Protein AF-A0A4Y1ZQL6-F1 (afdb_monomer)

Organism: Araneus ventricosus (NCBI:txid182803)

Secondary structure (DSSP, 8-state):
--------------------B-TTT-SBP-EE-TTT--EESSHHHHHHHHHHTT------SS----TTT--HHHHHHHHHHHHHHHHHHHHHHHHTTT--S-----TTGGG-SS-------

Solvent-accessible surface area (backbone atoms only — not comparable to full-atom values): 8046 Å² total; per-residue (Å²): 139,82,83,87,83,83,86,74,82,79,83,74,79,79,74,81,77,78,73,60,45,10,78,79,78,64,44,71,38,76,46,64,38,68,50,81,61,51,35,16,54,46,72,65,44,49,49,52,51,24,66,77,66,71,45,89,58,64,56,74,86,80,63,87,68,58,76,90,76,57,46,69,74,53,56,53,49,51,51,52,48,53,51,49,51,52,52,50,52,53,51,44,62,61,45,59,78,76,55,94,70,90,72,84,74,69,76,75,69,77,71,74,79,80,88,87,81,89,89,86,130

Mean predicted aligned error: 14.21 Å

Sequence (121 aa):
MESLDESSGSPSSTGIVYENLCSVCNEPSKYRCPKCSTFSCSLECVKVHKEETACDGVRDKTAFIPLDEFQERHLLSDYHFLENIGRTIDNAQRSKKKFGLMHYLPHEIFKMDGENKKQHD

Structure (mmCIF, N/CA/C/O backbone):
data_AF-A0A4Y1ZQL6-F1
#
_entry.id   AF-A0A4Y1ZQL6-F1
#
loop_
_atom_site.group_PDB
_atom_site.id
_atom_site.type_symbol
_atom_site.label_atom_id
_atom_site.label_alt_id
_atom_site.label_comp_id
_atom_site.label_asym_id
_atom_site.label_entity_id
_atom_site.label_seq_id
_atom_site.pdbx_PDB_ins_code
_atom_site.Cartn_x
_atom_site.Cartn_y
_atom_site.Cartn_z
_atom_site.occupancy
_atom_site.B_iso_or_equiv
_atom_site.auth_seq_id
_atom_site.auth_comp_id
_atom_site.auth_asym_id
_atom_site.auth_atom_id
_atom_site.pdbx_PDB_model_num
ATOM 1 N N . MET A 1 1 ? 38.239 -57.404 -1.942 1.00 51.84 1 MET A N 1
ATOM 2 C CA . MET A 1 1 ? 38.048 -57.475 -3.402 1.00 51.84 1 MET A CA 1
ATOM 3 C C . MET A 1 1 ? 36.863 -58.405 -3.568 1.00 51.84 1 MET A C 1
ATOM 5 O O . MET A 1 1 ? 37.013 -59.556 -3.201 1.00 51.84 1 MET A O 1
ATOM 9 N N . GLU A 1 2 ? 35.632 -57.970 -3.807 1.00 43.75 2 GLU A N 1
ATOM 10 C CA . GLU A 1 2 ? 35.066 -56.800 -4.502 1.00 43.75 2 GLU A CA 1
ATOM 11 C C . GLU A 1 2 ? 33.894 -56.242 -3.654 1.00 43.75 2 GLU A C 1
ATOM 13 O O . GLU A 1 2 ? 33.147 -57.013 -3.063 1.00 43.75 2 GLU A O 1
ATOM 18 N N . SER A 1 3 ? 33.945 -54.977 -3.224 1.00 49.38 3 SER A N 1
ATOM 19 C CA . SER A 1 3 ? 33.188 -53.816 -3.752 1.00 49.38 3 SER A CA 1
ATOM 20 C C . SER A 1 3 ? 31.658 -53.952 -3.705 1.00 49.38 3 SER A C 1
ATOM 22 O O . SER A 1 3 ? 31.056 -54.626 -4.529 1.00 49.38 3 SER A O 1
ATOM 24 N N . LEU A 1 4 ? 31.071 -53.244 -2.731 1.00 53.31 4 LEU A N 1
ATOM 25 C CA . LEU A 1 4 ? 29.659 -52.880 -2.613 1.00 53.31 4 LEU A CA 1
ATOM 26 C C . LEU A 1 4 ? 29.288 -51.929 -3.763 1.00 53.31 4 LEU A C 1
ATOM 28 O O . LEU A 1 4 ? 29.961 -50.909 -3.921 1.00 53.31 4 LEU A O 1
ATOM 32 N N . ASP A 1 5 ? 28.233 -52.223 -4.523 1.00 50.25 5 ASP A N 1
ATOM 33 C CA . ASP A 1 5 ? 27.560 -51.214 -5.342 1.00 50.25 5 ASP A CA 1
ATOM 34 C C . ASP A 1 5 ? 26.353 -50.641 -4.584 1.00 50.25 5 ASP A C 1
ATOM 36 O O . ASP A 1 5 ? 25.401 -51.329 -4.220 1.00 50.25 5 ASP A O 1
ATOM 40 N N . GLU A 1 6 ? 26.449 -49.349 -4.275 1.00 48.69 6 GLU A N 1
ATOM 41 C CA . GLU A 1 6 ? 25.331 -48.508 -3.871 1.00 48.69 6 GLU A CA 1
ATOM 42 C C . GLU A 1 6 ? 24.586 -48.066 -5.135 1.00 48.69 6 GLU A C 1
ATOM 44 O O . GLU A 1 6 ? 25.078 -47.250 -5.919 1.00 48.69 6 GLU A O 1
ATOM 49 N N . SER A 1 7 ? 23.373 -48.578 -5.329 1.00 49.66 7 SER A N 1
ATOM 50 C CA . SER A 1 7 ? 22.466 -48.068 -6.356 1.00 49.66 7 SER A CA 1
ATOM 51 C C . SER A 1 7 ? 21.755 -46.793 -5.879 1.00 49.66 7 SER A C 1
ATOM 53 O O . SER A 1 7 ? 20.767 -46.825 -5.151 1.00 49.66 7 SER A O 1
ATOM 55 N N . SER A 1 8 ? 22.337 -45.669 -6.303 1.00 44.88 8 SER A N 1
ATOM 56 C CA . SER A 1 8 ? 21.679 -44.565 -7.020 1.00 44.88 8 SER A CA 1
ATOM 57 C C . SER A 1 8 ? 20.377 -43.958 -6.458 1.00 44.88 8 SER A C 1
ATOM 59 O O . SER A 1 8 ? 19.262 -44.336 -6.801 1.00 44.88 8 SER A O 1
ATOM 61 N N . GLY A 1 9 ? 20.557 -42.840 -5.747 1.00 42.69 9 GLY A N 1
ATOM 62 C CA . GLY A 1 9 ? 20.114 -41.524 -6.231 1.00 42.69 9 GLY A CA 1
ATOM 63 C C . GLY A 1 9 ? 18.620 -41.338 -6.498 1.00 42.69 9 GLY A C 1
ATOM 64 O O . GLY A 1 9 ? 18.163 -41.390 -7.637 1.00 42.69 9 GLY A O 1
ATOM 65 N N . SER A 1 10 ? 17.881 -40.978 -5.454 1.00 48.84 10 SER A N 1
ATOM 66 C CA . SER A 1 10 ? 16.574 -40.335 -5.570 1.00 48.84 10 SER A CA 1
ATOM 67 C C . SER A 1 10 ? 16.708 -38.955 -6.247 1.00 48.84 10 SER A C 1
ATOM 69 O O . SER A 1 10 ? 17.585 -38.172 -5.869 1.00 48.84 10 SER A O 1
ATOM 71 N N . PRO A 1 11 ? 15.854 -38.604 -7.231 1.00 55.09 11 PRO A N 1
ATOM 72 C CA . PRO A 1 11 ? 15.862 -37.276 -7.827 1.00 55.09 11 PRO A CA 1
ATOM 73 C C . PRO A 1 11 ? 15.311 -36.273 -6.809 1.00 55.09 11 PRO A C 1
ATOM 75 O O . PRO A 1 11 ? 14.106 -36.206 -6.564 1.00 55.09 11 PRO A O 1
ATOM 78 N N . SER A 1 12 ? 16.213 -35.490 -6.210 1.00 50.88 12 SER A N 1
ATOM 79 C CA . SER A 1 12 ? 15.870 -34.235 -5.543 1.00 50.88 12 SER A CA 1
ATOM 80 C C . SER A 1 12 ? 15.033 -33.400 -6.499 1.00 50.88 12 SER A C 1
ATOM 82 O O . SER A 1 12 ? 15.507 -32.995 -7.560 1.00 50.88 12 SER A O 1
ATOM 84 N N . SER A 1 13 ? 13.783 -33.163 -6.108 1.00 63.16 13 SER A N 1
ATOM 85 C CA . SER A 1 13 ? 12.863 -32.227 -6.735 1.00 63.16 13 SER A CA 1
ATOM 86 C C . SER A 1 13 ? 13.595 -30.921 -7.024 1.00 63.16 13 SER A C 1
ATOM 88 O O . SER A 1 13 ? 13.912 -30.159 -6.107 1.00 63.16 13 SER A O 1
ATOM 90 N N . THR A 1 14 ? 13.891 -30.677 -8.295 1.00 52.16 14 THR A N 1
ATOM 91 C CA . THR A 1 14 ? 14.400 -29.401 -8.781 1.00 52.16 14 THR A CA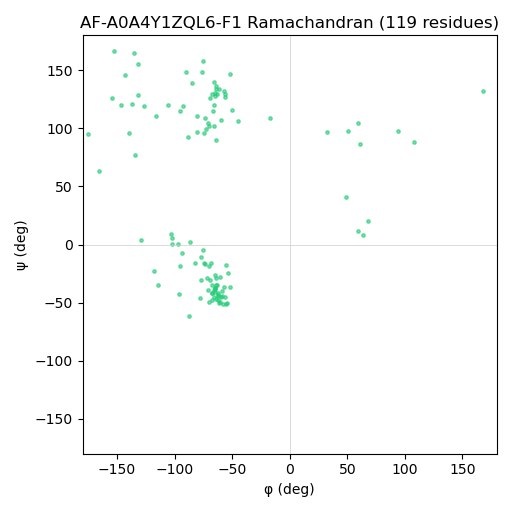 1
ATOM 92 C C . THR A 1 14 ? 13.309 -28.366 -8.548 1.00 52.16 14 THR A C 1
ATOM 94 O O . THR A 1 14 ? 12.416 -28.186 -9.376 1.00 52.16 14 THR A O 1
ATOM 97 N N . GLY A 1 15 ? 13.336 -27.736 -7.374 1.00 58.56 15 GLY A N 1
ATOM 98 C CA . GLY A 1 15 ? 12.554 -26.546 -7.100 1.00 58.56 15 GLY A CA 1
ATOM 99 C C . GLY A 1 15 ? 12.990 -25.488 -8.098 1.00 58.56 15 GLY A C 1
ATOM 100 O O . GLY A 1 15 ? 14.105 -24.979 -8.015 1.00 58.56 15 GLY A O 1
ATOM 101 N N . ILE A 1 16 ? 12.138 -25.199 -9.077 1.00 57.69 16 ILE A N 1
ATOM 102 C CA . ILE A 1 16 ? 12.331 -24.044 -9.941 1.00 57.69 16 ILE A CA 1
ATOM 103 C C . ILE A 1 16 ? 12.172 -22.819 -9.040 1.00 57.69 16 ILE A C 1
ATOM 105 O O . ILE A 1 16 ? 11.062 -22.457 -8.649 1.00 57.69 16 ILE A O 1
ATOM 109 N N . VAL A 1 17 ? 13.294 -22.213 -8.657 1.00 66.69 17 VAL A N 1
ATOM 110 C CA . VAL A 1 17 ? 13.305 -20.904 -8.011 1.00 66.69 17 VAL A CA 1
ATOM 111 C C . VAL A 1 17 ? 13.017 -19.893 -9.112 1.00 66.69 17 VAL A C 1
ATOM 113 O O . VAL A 1 17 ? 13.907 -19.509 -9.864 1.00 66.69 17 VAL A O 1
ATOM 116 N N . TYR A 1 18 ? 11.755 -19.497 -9.257 1.00 69.25 18 TYR A N 1
ATOM 117 C CA . TYR A 1 18 ? 11.434 -18.307 -10.034 1.00 69.25 18 TYR A CA 1
ATOM 118 C C . TYR A 1 18 ? 11.928 -17.097 -9.238 1.00 69.25 18 TYR A C 1
ATOM 120 O O . TYR A 1 18 ? 11.311 -16.696 -8.250 1.00 69.25 18 TYR A O 1
ATOM 128 N N . GLU A 1 19 ? 13.075 -16.543 -9.630 1.00 79.88 19 GLU A N 1
ATOM 129 C CA . GLU A 1 19 ? 13.527 -15.265 -9.092 1.00 79.88 19 GLU A CA 1
ATOM 130 C C . GLU A 1 19 ? 12.554 -14.170 -9.540 1.00 79.88 19 GLU A C 1
ATOM 132 O O . GLU A 1 19 ? 12.347 -13.941 -10.731 1.00 79.88 19 GLU A O 1
ATOM 137 N N . ASN A 1 20 ? 11.921 -13.492 -8.579 1.00 91.62 20 ASN A N 1
ATOM 138 C CA . ASN A 1 20 ? 11.099 -12.324 -8.880 1.00 91.62 20 ASN A CA 1
ATOM 139 C C . ASN A 1 20 ? 12.021 -11.214 -9.399 1.00 91.62 20 ASN A C 1
ATOM 141 O O . ASN A 1 20 ? 12.862 -10.721 -8.643 1.00 91.62 20 ASN A O 1
ATOM 145 N N . LEU A 1 21 ? 11.868 -10.815 -10.661 1.00 95.81 21 LEU A N 1
ATOM 146 C CA . LEU A 1 21 ? 12.722 -9.814 -11.303 1.00 95.81 21 LEU A CA 1
ATOM 147 C C . LEU A 1 21 ? 12.169 -8.396 -11.133 1.00 95.81 21 LEU A C 1
ATOM 149 O O . LEU A 1 21 ? 10.961 -8.173 -11.052 1.00 95.81 21 LEU A O 1
ATOM 153 N N . CYS A 1 22 ? 13.072 -7.423 -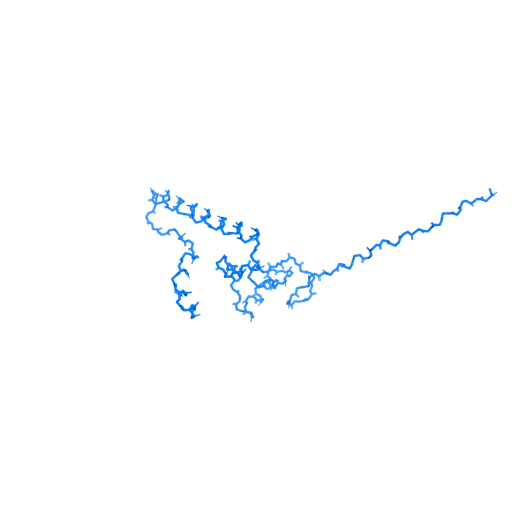11.072 1.00 96.44 22 CYS A N 1
ATOM 154 C CA . CYS A 1 22 ? 12.755 -6.003 -11.036 1.00 96.44 22 CYS A CA 1
ATOM 155 C C . CYS A 1 22 ? 12.040 -5.575 -12.322 1.00 96.44 22 CYS A C 1
ATOM 157 O O . CYS A 1 22 ? 12.572 -5.780 -13.408 1.00 96.44 22 CYS A O 1
ATOM 159 N N . SER A 1 23 ? 10.900 -4.889 -12.214 1.00 94.62 23 SER A N 1
ATOM 160 C CA . SER A 1 23 ? 10.142 -4.439 -13.393 1.00 94.62 23 SER A CA 1
ATOM 161 C C . SER A 1 23 ? 10.835 -3.343 -14.209 1.00 94.62 23 SER A C 1
ATOM 163 O O . SER A 1 23 ? 10.407 -3.060 -15.320 1.00 94.62 23 SER A O 1
ATOM 165 N N . VAL A 1 24 ? 11.848 -2.683 -13.637 1.00 95.81 24 VAL A N 1
ATOM 166 C CA . VAL A 1 24 ? 12.549 -1.548 -14.262 1.00 95.81 24 VAL A CA 1
ATOM 167 C C . VAL A 1 24 ? 13.820 -2.001 -14.979 1.00 95.81 24 VAL A C 1
ATOM 169 O O . VAL A 1 24 ? 14.100 -1.544 -16.080 1.00 95.81 24 VAL A O 1
ATOM 172 N N . CYS A 1 25 ? 14.606 -2.893 -14.366 1.00 95.12 25 CYS A N 1
ATOM 173 C CA . CYS A 1 25 ? 15.922 -3.285 -14.886 1.00 95.12 25 CYS A CA 1
ATOM 174 C C . CYS A 1 25 ? 16.149 -4.799 -14.999 1.00 95.12 25 CYS A C 1
ATOM 176 O O . CYS A 1 25 ? 17.250 -5.206 -15.347 1.00 95.12 25 CYS A O 1
ATOM 178 N N . ASN A 1 26 ? 15.148 -5.633 -14.700 1.00 94.81 26 ASN A N 1
ATOM 179 C CA . ASN A 1 26 ? 15.207 -7.100 -14.766 1.00 94.81 26 ASN A CA 1
ATOM 180 C C . ASN A 1 26 ? 16.273 -7.796 -13.891 1.00 94.81 26 ASN A C 1
ATOM 182 O O . ASN A 1 26 ? 16.461 -9.000 -14.015 1.00 94.81 26 ASN A O 1
ATOM 186 N N . GLU A 1 27 ? 16.911 -7.087 -12.960 1.00 95.19 27 GLU A N 1
ATOM 187 C CA . GLU A 1 27 ? 17.761 -7.673 -11.908 1.00 95.19 27 GLU A CA 1
ATOM 188 C C . GLU A 1 27 ? 16.920 -8.336 -10.796 1.00 95.19 27 GLU A C 1
ATOM 190 O O . GLU A 1 27 ? 15.761 -7.943 -10.601 1.00 95.19 27 GLU A O 1
ATOM 195 N N . PRO A 1 28 ? 17.467 -9.280 -10.004 1.00 95.50 28 PRO A N 1
ATOM 196 C CA . PRO A 1 28 ? 16.737 -9.927 -8.914 1.00 95.50 28 PRO A CA 1
ATOM 197 C C . PRO A 1 28 ? 16.180 -8.899 -7.920 1.00 95.50 28 PRO A C 1
ATOM 199 O O . PRO A 1 28 ? 16.884 -8.019 -7.405 1.00 95.50 28 PRO A O 1
ATOM 202 N N . SER A 1 29 ? 14.874 -8.982 -7.666 1.00 95.69 29 SER A N 1
ATOM 203 C CA . SER A 1 29 ? 14.170 -8.012 -6.832 1.00 95.69 29 SER A CA 1
ATOM 204 C C . SER A 1 29 ? 14.447 -8.213 -5.345 1.00 95.69 29 SER A C 1
ATOM 206 O O . SER A 1 29 ? 14.649 -9.321 -4.855 1.00 95.69 29 SER A O 1
ATOM 208 N N . LYS A 1 30 ? 14.430 -7.102 -4.608 1.00 95.31 30 LYS A N 1
ATOM 209 C CA . LYS A 1 30 ? 14.612 -7.060 -3.148 1.00 95.31 30 LYS A CA 1
ATOM 210 C C . LYS A 1 30 ? 13.382 -6.516 -2.431 1.00 95.31 30 LYS A C 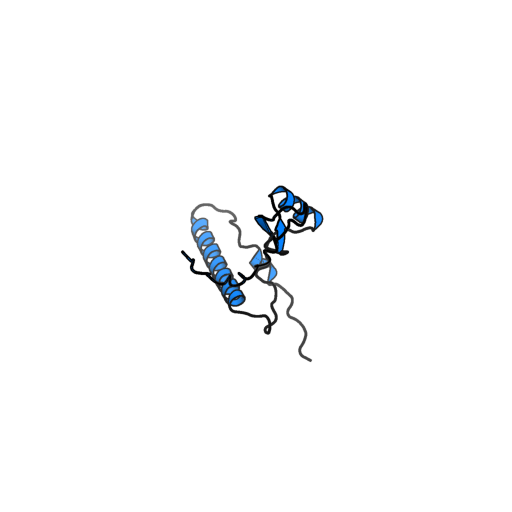1
ATOM 212 O O . LYS A 1 30 ? 13.188 -6.766 -1.246 1.00 95.31 30 LYS A O 1
ATOM 217 N N . TYR A 1 31 ? 12.560 -5.756 -3.146 1.00 95.38 31 TYR A N 1
ATOM 218 C CA . TYR A 1 31 ? 11.409 -5.047 -2.615 1.00 95.38 31 TYR A CA 1
ATOM 219 C C . TYR A 1 31 ? 10.176 -5.295 -3.481 1.00 95.38 31 TYR A C 1
ATOM 221 O O . TYR A 1 31 ? 10.273 -5.548 -4.684 1.00 95.38 31 TYR A O 1
ATOM 229 N N . ARG A 1 32 ? 9.002 -5.156 -2.860 1.00 96.19 32 ARG A N 1
ATOM 230 C CA . ARG A 1 32 ? 7.692 -5.264 -3.504 1.00 96.19 32 ARG A CA 1
ATOM 231 C C . ARG A 1 32 ? 6.822 -4.078 -3.097 1.00 96.19 32 ARG A C 1
ATOM 233 O O . ARG A 1 32 ? 6.688 -3.795 -1.907 1.00 96.19 32 ARG A O 1
ATOM 240 N N . CYS A 1 33 ? 6.233 -3.386 -4.068 1.00 96.19 33 CYS A N 1
ATOM 241 C CA . CYS A 1 33 ? 5.363 -2.244 -3.801 1.00 96.19 33 CYS A CA 1
ATOM 242 C C . CYS A 1 33 ? 4.066 -2.696 -3.098 1.00 96.19 33 CYS A C 1
ATOM 244 O O . CYS A 1 33 ? 3.395 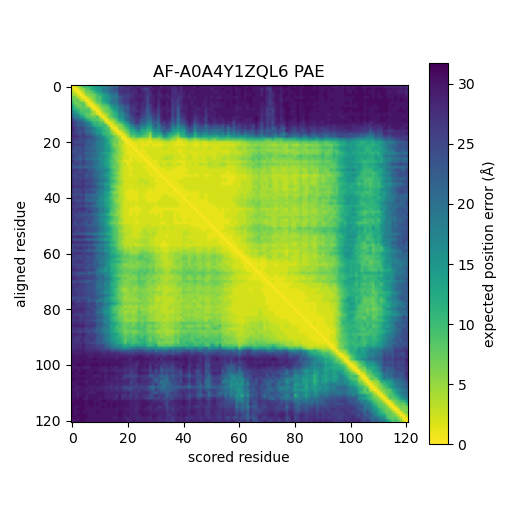-3.598 -3.601 1.00 96.19 33 CYS A O 1
ATOM 246 N N . PRO A 1 34 ? 3.654 -2.078 -1.974 1.00 93.81 34 PRO A N 1
ATOM 247 C CA . PRO A 1 34 ? 2.481 -2.524 -1.219 1.00 93.81 34 PRO A CA 1
ATOM 248 C C . PRO A 1 34 ? 1.139 -2.179 -1.890 1.00 93.81 34 PRO A C 1
ATOM 250 O O . PRO A 1 34 ? 0.124 -2.761 -1.513 1.00 93.81 34 PRO A O 1
ATOM 253 N N . LYS A 1 35 ? 1.122 -1.261 -2.871 1.00 94.50 35 LYS A N 1
ATOM 254 C CA . LYS A 1 35 ? -0.078 -0.893 -3.642 1.00 94.50 35 LYS A CA 1
ATOM 255 C C . LYS A 1 35 ? -0.285 -1.795 -4.855 1.00 94.50 35 LYS A C 1
ATOM 257 O O . LYS A 1 35 ? -1.287 -2.489 -4.943 1.00 94.50 35 LYS A O 1
ATOM 262 N N . CYS A 1 36 ? 0.672 -1.791 -5.781 1.00 93.75 36 CYS A N 1
ATOM 263 C CA . CYS A 1 36 ? 0.551 -2.467 -7.075 1.00 93.75 36 CYS A CA 1
ATOM 264 C C . CYS A 1 36 ? 1.301 -3.802 -7.154 1.00 93.75 36 CYS A C 1
ATOM 266 O O . CYS A 1 36 ? 1.282 -4.449 -8.192 1.00 93.75 36 CYS A O 1
ATOM 268 N N . SER A 1 37 ? 1.964 -4.238 -6.078 1.00 94.12 37 SER A N 1
ATOM 269 C CA . SER A 1 37 ? 2.742 -5.484 -6.043 1.00 94.12 37 SER A CA 1
ATOM 270 C C . SER A 1 37 ? 3.954 -5.552 -6.981 1.00 94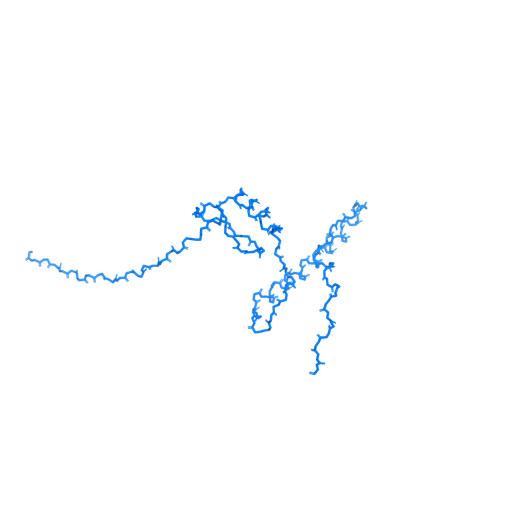.12 37 SER A C 1
ATOM 272 O O . SER A 1 37 ? 4.573 -6.610 -7.049 1.00 94.12 37 SER A O 1
ATOM 274 N N . THR A 1 38 ? 4.336 -4.454 -7.638 1.00 95.62 38 THR A N 1
ATOM 275 C CA . THR A 1 38 ? 5.506 -4.388 -8.525 1.00 95.62 38 THR A CA 1
ATOM 276 C C . THR A 1 38 ? 6.809 -4.690 -7.783 1.00 95.62 38 THR A C 1
ATOM 278 O O . THR A 1 38 ? 7.061 -4.155 -6.698 1.00 95.62 38 THR A O 1
ATOM 281 N N . PHE A 1 39 ? 7.649 -5.531 -8.384 1.00 96.75 39 PHE A N 1
ATOM 282 C CA . PHE A 1 39 ? 8.960 -5.907 -7.866 1.00 96.75 39 PHE A CA 1
ATOM 283 C C . PHE A 1 39 ? 10.041 -4.894 -8.255 1.00 96.75 39 PHE A C 1
ATOM 285 O O . PHE A 1 39 ? 10.092 -4.417 -9.386 1.00 96.75 39 PHE A O 1
ATOM 292 N N . SER A 1 40 ? 10.937 -4.582 -7.320 1.00 97.19 40 SER A N 1
ATOM 293 C CA . SER A 1 40 ? 12.048 -3.644 -7.530 1.00 97.19 40 SER A CA 1
ATOM 294 C C . SER A 1 40 ? 13.311 -4.103 -6.801 1.00 97.19 40 SER A C 1
ATOM 296 O O . SER A 1 40 ? 13.243 -4.715 -5.734 1.00 97.19 40 SER A O 1
ATOM 298 N N . CYS A 1 41 ? 14.486 -3.841 -7.373 1.00 96.69 41 CYS A N 1
ATOM 299 C CA . CYS A 1 41 ? 15.774 -4.252 -6.794 1.00 96.69 41 CYS A CA 1
ATOM 300 C C . CYS A 1 41 ? 16.447 -3.161 -5.940 1.00 96.69 41 CYS A C 1
ATOM 302 O O . CYS A 1 41 ? 17.326 -3.464 -5.133 1.00 96.69 41 CYS A O 1
ATOM 304 N N . SER A 1 42 ? 16.045 -1.896 -6.096 1.00 96.81 42 SER A N 1
ATOM 305 C CA . SER A 1 42 ? 16.666 -0.740 -5.441 1.00 96.81 42 SER A CA 1
ATOM 306 C C . SER A 1 42 ? 15.674 0.411 -5.246 1.00 96.81 42 SER A C 1
ATOM 308 O O . SER A 1 42 ? 14.607 0.430 -5.861 1.00 96.81 42 SER A O 1
ATOM 310 N N . LEU A 1 43 ? 16.045 1.395 -4.416 1.00 96.69 43 LEU A N 1
ATOM 311 C CA . LEU A 1 43 ? 15.269 2.627 -4.221 1.00 96.69 43 LEU A CA 1
ATOM 312 C C . LEU A 1 43 ? 15.053 3.384 -5.540 1.00 96.69 43 LEU A C 1
ATOM 314 O O . LEU A 1 43 ? 13.990 3.960 -5.743 1.00 96.69 43 LEU A O 1
ATOM 318 N N . GLU A 1 44 ? 16.041 3.373 -6.433 1.00 97.69 44 GLU A N 1
ATOM 319 C CA . GLU A 1 44 ? 15.939 4.059 -7.720 1.00 97.69 44 GLU A CA 1
ATOM 320 C C . GLU A 1 44 ? 14.839 3.431 -8.579 1.00 97.69 44 GLU A C 1
ATOM 322 O O . GLU A 1 44 ? 13.927 4.118 -9.025 1.00 97.69 44 GLU A O 1
ATOM 327 N N . CYS A 1 45 ? 14.813 2.098 -8.672 1.00 97.56 45 CYS A N 1
ATOM 328 C CA . CYS A 1 45 ? 13.731 1.384 -9.352 1.00 97.56 45 CYS A CA 1
ATOM 329 C C . CYS A 1 45 ? 12.376 1.548 -8.641 1.00 97.56 45 CYS A C 1
ATOM 331 O O . CYS A 1 45 ? 11.323 1.450 -9.272 1.00 97.56 45 CYS A O 1
ATOM 333 N N . VAL A 1 46 ? 12.371 1.805 -7.326 1.00 97.06 46 VAL A N 1
ATOM 334 C CA . VAL A 1 46 ? 11.143 2.187 -6.617 1.00 97.06 46 VAL A CA 1
ATOM 335 C C . VAL A 1 46 ? 10.635 3.548 -7.101 1.00 97.06 46 VAL A C 1
ATOM 337 O O . VAL A 1 46 ? 9.445 3.689 -7.348 1.00 97.06 46 VAL A O 1
ATOM 340 N N . LYS A 1 47 ? 11.504 4.550 -7.248 1.00 97.12 47 LYS A N 1
ATOM 341 C CA . LYS A 1 47 ? 11.102 5.889 -7.705 1.00 97.12 47 LYS A CA 1
ATOM 342 C C . LYS A 1 47 ? 10.637 5.881 -9.155 1.00 97.12 47 LYS A C 1
ATOM 344 O O . LYS A 1 47 ? 9.543 6.364 -9.421 1.00 97.12 47 LYS A O 1
ATOM 349 N N . VAL A 1 48 ? 11.407 5.246 -10.039 1.00 97.44 48 VAL A N 1
ATOM 350 C CA . VAL A 1 48 ? 11.075 5.142 -11.466 1.00 97.44 48 VAL A CA 1
ATOM 351 C C . VAL A 1 48 ? 9.686 4.536 -11.656 1.00 97.44 48 VAL A C 1
ATOM 353 O O . VAL A 1 48 ? 8.839 5.167 -12.280 1.00 97.44 48 VAL A O 1
ATOM 356 N N . HIS A 1 49 ? 9.376 3.387 -11.032 1.00 96.00 49 HIS A N 1
ATOM 357 C CA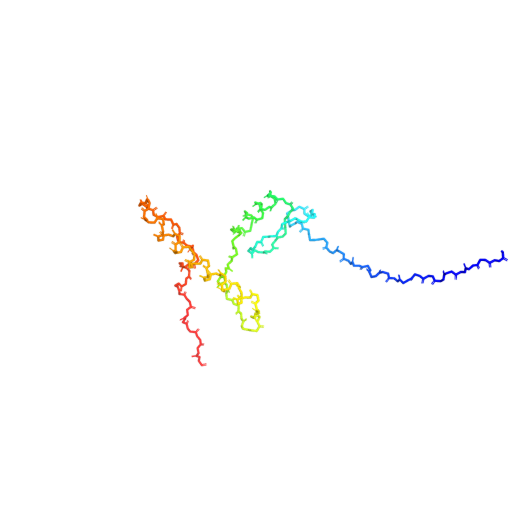 . HIS A 1 49 ? 8.036 2.816 -11.215 1.00 96.00 49 HIS A CA 1
ATOM 358 C C . HIS A 1 49 ? 6.936 3.719 -10.648 1.00 96.00 49 HIS A C 1
ATOM 360 O O . HIS A 1 49 ? 5.839 3.747 -11.200 1.00 96.00 49 HIS A O 1
ATOM 366 N N . LYS A 1 50 ? 7.183 4.435 -9.542 1.00 96.81 50 LYS A N 1
ATOM 367 C CA . LYS A 1 50 ? 6.187 5.345 -8.960 1.00 96.81 50 LYS A CA 1
ATOM 368 C C . LYS A 1 50 ? 5.870 6.503 -9.896 1.00 96.81 50 LYS A C 1
ATOM 370 O O . LYS A 1 50 ? 4.701 6.853 -10.026 1.00 96.81 50 LYS A O 1
ATOM 375 N N . GLU A 1 51 ? 6.884 7.053 -10.552 1.00 97.06 51 GLU A N 1
ATOM 376 C CA . GLU A 1 51 ? 6.739 8.139 -11.519 1.00 97.06 51 GLU A CA 1
ATOM 377 C C . GLU A 1 51 ? 6.059 7.657 -12.806 1.00 97.06 51 GLU A C 1
ATOM 379 O O . GLU A 1 51 ? 5.058 8.238 -13.219 1.00 97.06 51 GLU A O 1
ATOM 384 N N . GLU A 1 52 ? 6.522 6.548 -13.389 1.00 96.12 52 GLU A N 1
ATOM 385 C CA . GLU A 1 52 ? 5.992 6.015 -14.652 1.00 96.12 52 GLU A CA 1
ATOM 386 C C . GLU A 1 52 ? 4.553 5.499 -14.537 1.00 96.12 52 GLU A C 1
ATOM 388 O O . GLU A 1 52 ? 3.764 5.631 -15.471 1.00 96.12 52 GLU A O 1
ATOM 393 N N . THR A 1 53 ? 4.192 4.913 -13.389 1.00 94.88 53 THR A N 1
ATOM 394 C CA . THR A 1 53 ? 2.857 4.325 -13.166 1.00 94.88 53 THR A CA 1
ATOM 395 C C . THR A 1 53 ? 1.931 5.203 -12.325 1.00 94.88 53 THR A C 1
ATOM 397 O O . THR A 1 53 ? 0.839 4.761 -11.966 1.00 94.88 53 THR A O 1
ATOM 400 N N . ALA A 1 54 ? 2.354 6.426 -11.980 1.00 96.00 54 ALA A N 1
ATOM 401 C CA . ALA A 1 54 ? 1.643 7.319 -11.059 1.00 96.00 54 ALA A CA 1
ATOM 402 C C . ALA A 1 54 ? 1.223 6.618 -9.744 1.00 96.00 54 ALA A C 1
ATOM 404 O O . ALA A 1 54 ? 0.114 6.786 -9.226 1.00 96.00 54 ALA A O 1
ATOM 405 N N . CYS A 1 55 ? 2.115 5.789 -9.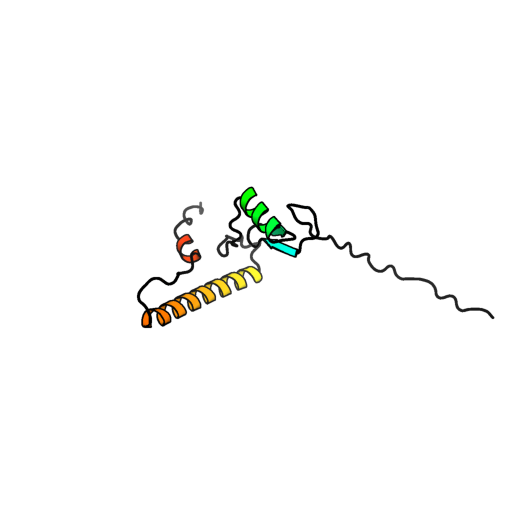196 1.00 95.62 55 CYS A N 1
ATOM 406 C CA . CYS A 1 55 ? 1.867 5.003 -7.993 1.00 95.62 55 CYS A CA 1
ATOM 407 C C . CYS A 1 55 ? 2.345 5.755 -6.739 1.00 95.62 55 CYS A C 1
ATOM 409 O O . CYS A 1 55 ? 3.532 6.013 -6.562 1.00 95.62 55 CYS A O 1
ATOM 411 N N . ASP A 1 56 ? 1.434 6.052 -5.808 1.00 94.81 56 ASP A N 1
ATOM 412 C CA . ASP A 1 56 ? 1.767 6.649 -4.497 1.00 94.81 56 ASP A CA 1
ATOM 413 C C . ASP A 1 56 ? 2.517 5.668 -3.563 1.00 94.81 56 ASP A C 1
ATOM 415 O O . ASP A 1 56 ? 3.200 6.068 -2.616 1.00 94.81 56 ASP A O 1
ATOM 419 N N . GLY A 1 57 ? 2.450 4.365 -3.851 1.00 93.88 57 GLY A N 1
ATOM 420 C CA . GLY A 1 57 ? 3.015 3.308 -3.021 1.00 93.88 57 GLY A CA 1
ATOM 421 C C . GLY A 1 57 ? 2.303 3.125 -1.679 1.00 93.88 57 GLY A C 1
ATOM 422 O O . GLY A 1 57 ? 2.905 2.563 -0.766 1.00 93.88 57 GLY A O 1
ATOM 423 N N . VAL A 1 58 ? 1.056 3.584 -1.540 1.00 92.56 58 VAL A N 1
ATOM 424 C CA . VAL A 1 58 ? 0.242 3.414 -0.331 1.00 92.56 58 VAL A CA 1
ATOM 425 C C . VAL A 1 58 ? -0.821 2.354 -0.594 1.00 92.56 58 VAL A C 1
ATOM 427 O O . VAL A 1 58 ? -1.645 2.487 -1.495 1.00 92.56 58 VAL A O 1
ATOM 430 N N . ARG A 1 59 ? -0.802 1.271 0.187 1.00 90.88 59 ARG A N 1
ATOM 431 C CA . ARG A 1 59 ? -1.839 0.236 0.111 1.00 90.88 59 ARG A CA 1
ATOM 432 C C . ARG A 1 59 ? -3.185 0.822 0.532 1.00 90.88 59 ARG A C 1
ATOM 434 O O . ARG A 1 59 ? -3.277 1.397 1.614 1.00 90.88 59 ARG A O 1
ATOM 441 N N . ASP A 1 60 ? -4.215 0.602 -0.277 1.00 88.94 60 ASP A N 1
ATOM 442 C CA . ASP A 1 60 ? -5.595 0.878 0.116 1.00 88.94 60 ASP A CA 1
ATOM 443 C C . ASP A 1 60 ? -6.058 -0.196 1.108 1.00 88.94 60 ASP A C 1
ATOM 445 O O . ASP A 1 60 ? -6.184 -1.370 0.753 1.00 88.94 60 ASP A O 1
ATOM 449 N N . LYS A 1 61 ? -6.220 0.177 2.380 1.00 87.62 61 LYS A N 1
ATOM 450 C CA . LYS A 1 61 ? -6.648 -0.764 3.427 1.00 87.62 61 LYS A CA 1
ATOM 451 C C . LYS A 1 61 ? -8.159 -0.948 3.453 1.00 87.62 61 LYS A C 1
ATOM 453 O O . LYS A 1 61 ? -8.617 -1.912 4.046 1.00 87.62 61 LYS A O 1
ATOM 458 N N . THR A 1 62 ? -8.894 -0.052 2.800 1.00 88.25 62 THR A N 1
ATOM 459 C CA . THR A 1 62 ? -10.360 -0.025 2.741 1.00 88.25 62 THR A CA 1
ATOM 460 C C . THR A 1 62 ? -10.908 -0.534 1.410 1.00 88.25 62 THR A C 1
ATOM 462 O O . THR A 1 62 ? -12.101 -0.407 1.147 1.00 88.25 62 THR A O 1
ATOM 465 N N . ALA A 1 63 ? -10.047 -1.094 0.556 1.00 89.56 63 ALA A N 1
ATOM 466 C CA . ALA A 1 63 ? -10.458 -1.666 -0.716 1.00 89.56 63 ALA A CA 1
ATOM 467 C C . ALA A 1 63 ? -11.514 -2.759 -0.499 1.00 89.56 63 ALA A C 1
ATOM 469 O O . ALA A 1 63 ? -11.336 -3.643 0.339 1.00 89.56 63 ALA A O 1
ATOM 470 N N . PHE A 1 64 ? -12.601 -2.697 -1.270 1.00 92.38 64 PHE A N 1
ATOM 471 C CA . PHE A 1 64 ? -13.672 -3.684 -1.204 1.00 92.38 64 PHE A CA 1
ATOM 472 C C . PHE A 1 64 ? -13.173 -5.064 -1.635 1.00 92.38 64 PHE A C 1
ATOM 474 O O . PHE A 1 64 ? -12.470 -5.196 -2.639 1.00 92.38 64 PHE A O 1
ATOM 481 N N . ILE A 1 65 ? -13.574 -6.086 -0.880 1.00 92.50 65 ILE A N 1
ATOM 482 C CA . ILE A 1 65 ? -13.259 -7.483 -1.160 1.00 92.50 65 ILE A CA 1
ATOM 483 C C . ILE A 1 65 ? -14.577 -8.256 -1.188 1.00 92.50 65 ILE A C 1
ATOM 485 O O . ILE A 1 65 ? -15.288 -8.261 -0.178 1.00 92.50 65 ILE A O 1
ATOM 489 N N . PRO A 1 66 ? -14.916 -8.882 -2.325 1.00 96.19 66 PRO A N 1
ATOM 490 C CA . PRO A 1 66 ? -16.061 -9.774 -2.432 1.00 96.19 66 PRO A CA 1
ATOM 491 C C . PRO A 1 66 ? -16.054 -10.868 -1.351 1.00 96.19 66 PRO A C 1
ATOM 493 O O . PRO A 1 66 ? -14.996 -11.325 -0.917 1.00 96.19 66 PRO A O 1
ATOM 496 N N . LEU A 1 67 ? -17.236 -11.289 -0.891 1.00 94.25 67 LEU A N 1
ATOM 497 C CA . LEU A 1 67 ? -17.365 -12.242 0.225 1.00 94.25 67 LEU A CA 1
ATOM 498 C C . LEU A 1 67 ? -16.773 -13.625 -0.078 1.00 94.25 67 LEU A C 1
ATOM 500 O O . LEU A 1 67 ? -16.333 -14.313 0.837 1.00 94.25 67 LEU A O 1
ATOM 504 N N . ASP A 1 68 ? -16.758 -14.025 -1.344 1.00 97.25 68 ASP A N 1
ATOM 505 C CA . ASP A 1 68 ? -16.142 -15.255 -1.845 1.00 97.25 68 ASP A CA 1
ATOM 506 C C . ASP A 1 68 ? -14.607 -15.224 -1.783 1.00 97.25 68 ASP A C 1
ATOM 508 O O . ASP A 1 68 ? -13.977 -16.258 -1.561 1.00 97.25 68 ASP A O 1
ATOM 512 N N . GLU A 1 69 ? -13.997 -14.045 -1.907 1.00 95.88 69 GLU A N 1
ATOM 513 C CA . GLU A 1 69 ? -12.552 -13.841 -1.746 1.00 95.88 69 GLU A CA 1
ATOM 514 C C . GLU A 1 69 ? -12.157 -13.418 -0.320 1.00 95.88 69 GLU A C 1
ATOM 516 O O . GLU A 1 69 ? -10.965 -13.350 0.014 1.00 95.88 69 GLU A O 1
ATOM 521 N N . PHE A 1 70 ? -13.142 -13.144 0.541 1.00 95.56 70 PHE A N 1
ATOM 522 C CA . PHE A 1 70 ? -12.916 -12.715 1.913 1.00 95.56 70 PHE A CA 1
ATOM 523 C C . PHE A 1 70 ? -12.342 -13.860 2.762 1.00 95.56 70 PHE A C 1
ATOM 525 O O . PHE A 1 70 ? -12.883 -14.958 2.855 1.00 95.56 70 PHE A O 1
ATOM 532 N N . GLN A 1 71 ? -11.212 -13.594 3.410 1.00 96.12 71 GLN A N 1
ATOM 533 C CA . GLN A 1 71 ? -10.392 -14.561 4.134 1.00 96.12 71 GLN A CA 1
ATOM 534 C C . GLN A 1 71 ? -9.978 -13.962 5.476 1.00 96.12 71 GLN A C 1
ATOM 536 O O . GLN A 1 71 ? -10.002 -12.746 5.662 1.00 96.12 71 GLN A O 1
ATOM 541 N N . GLU A 1 72 ? -9.493 -14.799 6.389 1.00 96.75 72 GLU A N 1
ATOM 542 C CA . GLU A 1 72 ? -9.032 -14.378 7.718 1.00 96.75 72 GLU A CA 1
ATOM 543 C C . GLU A 1 72 ? -8.009 -13.227 7.672 1.00 96.75 72 GLU A C 1
ATOM 545 O O . GLU A 1 72 ? -8.068 -12.299 8.475 1.00 96.75 72 GLU A O 1
ATOM 550 N N . ARG A 1 73 ? -7.121 -13.210 6.668 1.00 93.69 73 ARG A N 1
ATOM 551 C CA . ARG A 1 73 ? -6.138 -12.126 6.481 1.00 93.69 73 ARG A CA 1
ATOM 552 C C . ARG A 1 73 ? -6.776 -10.747 6.268 1.00 93.69 73 ARG A C 1
ATOM 554 O O . ARG A 1 73 ? -6.154 -9.734 6.578 1.00 93.69 73 ARG A O 1
ATOM 561 N N . HIS A 1 74 ? -7.983 -10.710 5.711 1.00 94.00 74 HIS A N 1
ATOM 562 C CA . HIS A 1 74 ? -8.750 -9.486 5.492 1.00 94.00 74 HIS A CA 1
ATOM 563 C C . HIS A 1 74 ? -9.389 -9.017 6.794 1.00 94.00 74 HIS A C 1
ATOM 565 O O . HIS A 1 74 ? -9.173 -7.876 7.187 1.00 94.00 74 HIS A O 1
ATOM 571 N N . LEU A 1 75 ? -10.009 -9.932 7.541 1.00 94.25 75 LEU A N 1
ATOM 572 C CA . LEU A 1 75 ? -10.529 -9.649 8.879 1.00 94.25 75 LEU A CA 1
ATOM 573 C C . LEU A 1 75 ? -9.446 -9.099 9.825 1.00 94.25 75 LEU A C 1
ATOM 575 O O . LEU A 1 75 ? -9.668 -8.108 10.518 1.00 94.25 75 LEU A O 1
ATOM 579 N N . LEU A 1 76 ? -8.257 -9.711 9.836 1.00 95.50 76 LEU A N 1
ATOM 580 C CA . LEU A 1 76 ? -7.129 -9.238 10.648 1.00 95.50 76 LEU A CA 1
ATOM 581 C C . LEU A 1 76 ? -6.636 -7.855 10.207 1.00 95.50 76 LEU A C 1
ATOM 583 O O . LEU A 1 76 ? -6.270 -7.033 11.047 1.00 95.50 76 LEU A O 1
ATOM 587 N N . SER A 1 77 ? -6.626 -7.587 8.899 1.00 92.00 77 SER A N 1
ATOM 588 C CA . SER A 1 77 ? -6.285 -6.266 8.362 1.00 92.00 77 SER A CA 1
ATOM 589 C C . SER A 1 77 ? -7.248 -5.197 8.883 1.00 92.00 77 SER A C 1
ATOM 591 O O . SER A 1 77 ? -6.793 -4.154 9.353 1.00 92.00 77 SER A O 1
ATOM 593 N N . ASP A 1 78 ? -8.551 -5.480 8.866 1.00 93.06 78 ASP A N 1
ATOM 594 C CA . ASP A 1 78 ? -9.591 -4.556 9.326 1.00 93.06 78 ASP A CA 1
ATOM 595 C C . ASP A 1 78 ? -9.522 -4.338 10.840 1.00 93.06 78 ASP A C 1
ATOM 597 O O . ASP A 1 78 ? -9.593 -3.206 11.320 1.00 93.06 78 ASP A O 1
ATOM 601 N N . TYR A 1 79 ? -9.293 -5.407 11.605 1.00 95.12 79 TYR A N 1
ATOM 602 C CA . TYR A 1 79 ? -9.083 -5.315 13.048 1.00 95.12 79 TYR A CA 1
ATOM 603 C C . TYR A 1 79 ? -7.890 -4.407 13.391 1.00 95.12 79 TYR A C 1
ATOM 605 O O . TYR A 1 79 ? -8.032 -3.459 14.167 1.00 95.12 79 TYR A O 1
ATOM 613 N N . HIS A 1 80 ? -6.726 -4.636 12.770 1.00 93.50 80 HIS A N 1
ATOM 614 C CA . HIS A 1 80 ? -5.542 -3.797 12.986 1.00 93.50 80 HIS A CA 1
ATOM 615 C C . HIS A 1 80 ? -5.762 -2.352 12.534 1.00 93.50 80 HIS A C 1
ATOM 617 O O . HIS A 1 80 ? -5.229 -1.421 13.141 1.00 93.50 80 HIS A O 1
ATOM 623 N N . PHE A 1 81 ? -6.532 -2.144 11.465 1.00 92.62 81 PHE A N 1
ATOM 624 C CA . PHE A 1 81 ? -6.892 -0.812 11.001 1.00 92.62 81 PHE A CA 1
ATOM 625 C C . PHE A 1 81 ? -7.684 -0.043 12.068 1.00 92.62 81 PHE A C 1
ATOM 627 O O . PHE A 1 81 ? -7.285 1.066 12.436 1.00 92.62 81 PHE A O 1
ATOM 634 N N . LEU A 1 82 ? -8.734 -0.651 12.628 1.00 93.00 82 LEU A N 1
ATOM 635 C CA . LEU A 1 82 ? -9.540 -0.056 13.699 1.00 93.00 82 LEU A CA 1
ATOM 636 C C . LEU A 1 82 ? -8.718 0.199 14.968 1.00 93.00 82 LEU A C 1
ATOM 638 O O . LEU A 1 82 ? -8.821 1.268 15.575 1.00 93.00 82 LEU A O 1
ATOM 642 N N . GLU A 1 83 ? -7.849 -0.739 15.344 1.00 93.69 83 GLU A N 1
ATOM 643 C CA . GLU A 1 83 ? -6.955 -0.576 16.490 1.00 93.69 83 GLU A CA 1
ATOM 644 C C . GLU A 1 83 ? -5.990 0.605 16.293 1.00 93.69 83 GLU A C 1
ATOM 646 O O . GLU A 1 83 ? -5.794 1.424 17.196 1.00 93.69 83 GLU A O 1
ATOM 651 N N . ASN A 1 84 ? -5.406 0.735 15.100 1.00 90.25 84 ASN A N 1
ATOM 652 C CA . ASN A 1 84 ? -4.495 1.827 14.779 1.00 90.25 84 ASN A CA 1
ATOM 653 C C . ASN A 1 84 ? -5.205 3.190 14.802 1.00 90.25 84 ASN A C 1
ATOM 655 O O . ASN A 1 84 ? -4.643 4.176 15.289 1.00 90.25 84 ASN A O 1
ATOM 659 N N . ILE A 1 85 ? -6.460 3.254 14.344 1.00 89.44 85 ILE A N 1
ATOM 660 C CA . ILE A 1 85 ? -7.292 4.454 14.492 1.00 89.44 85 ILE A CA 1
ATOM 661 C C . ILE A 1 85 ? -7.479 4.792 15.973 1.00 89.44 85 ILE A C 1
ATOM 663 O O . ILE A 1 85 ? -7.212 5.931 16.361 1.00 89.44 85 ILE A O 1
ATOM 667 N N . GLY A 1 86 ? -7.860 3.817 16.805 1.00 90.50 86 GLY A N 1
ATOM 668 C CA . GLY A 1 86 ? -8.019 4.012 18.250 1.00 90.50 86 GLY A CA 1
ATOM 669 C C . GLY A 1 86 ? -6.751 4.574 18.899 1.00 90.50 86 GLY A C 1
ATOM 670 O O . GLY A 1 86 ? -6.783 5.630 19.531 1.00 90.50 86 GLY A O 1
ATOM 671 N N . ARG A 1 87 ? -5.597 3.950 18.628 1.00 90.00 87 ARG A N 1
ATOM 672 C CA . ARG A 1 87 ? -4.282 4.422 19.099 1.00 90.00 87 ARG A CA 1
ATOM 673 C C . ARG A 1 87 ? -3.965 5.839 18.620 1.00 90.00 87 ARG A C 1
ATOM 675 O O . ARG A 1 87 ? -3.414 6.635 19.379 1.00 90.00 87 ARG A O 1
ATOM 682 N N . THR A 1 88 ? -4.298 6.179 17.375 1.00 87.50 88 THR A N 1
ATOM 683 C CA . THR A 1 88 ? -4.034 7.518 16.827 1.00 87.50 88 THR A CA 1
ATOM 684 C C . THR A 1 88 ? -4.882 8.585 17.518 1.00 87.50 88 THR A C 1
ATOM 686 O O . THR A 1 88 ? -4.361 9.646 17.871 1.00 87.50 88 THR A O 1
ATOM 689 N N . ILE A 1 89 ? -6.160 8.295 17.775 1.00 88.44 89 ILE A N 1
ATOM 690 C CA . ILE A 1 89 ? -7.062 9.181 18.521 1.00 88.44 89 ILE A CA 1
ATOM 691 C C . ILE A 1 89 ? -6.548 9.379 19.950 1.00 88.44 89 ILE A C 1
ATOM 693 O O . ILE A 1 89 ? -6.418 10.522 20.394 1.00 88.44 89 ILE A O 1
ATOM 697 N N . ASP A 1 90 ? -6.185 8.300 20.643 1.00 87.00 90 ASP A N 1
ATOM 698 C CA . ASP A 1 90 ? -5.642 8.359 22.003 1.00 87.00 90 ASP A CA 1
ATOM 699 C C . ASP A 1 90 ? -4.365 9.203 22.070 1.00 87.00 90 ASP A C 1
ATOM 701 O O . ASP A 1 90 ? -4.202 10.057 22.950 1.00 87.00 90 ASP A O 1
ATOM 705 N N . ASN A 1 91 ? -3.457 9.008 21.110 1.00 85.62 91 ASN A N 1
ATOM 706 C CA . ASN A 1 91 ? -2.228 9.787 20.998 1.00 85.62 91 ASN A CA 1
ATOM 707 C C . ASN A 1 91 ? -2.524 11.273 20.765 1.00 85.62 91 ASN A C 1
ATOM 709 O O . ASN A 1 91 ? -1.914 12.124 21.416 1.00 85.62 91 ASN A O 1
ATOM 713 N N . ALA A 1 92 ? -3.485 11.594 19.895 1.00 81.56 92 ALA A N 1
ATOM 714 C CA . ALA A 1 92 ? -3.913 12.966 19.633 1.00 81.56 92 ALA A CA 1
ATOM 715 C C . ALA A 1 92 ? -4.572 13.621 20.863 1.00 81.56 92 ALA A C 1
ATOM 717 O O . ALA A 1 92 ? -4.342 14.796 21.154 1.00 81.56 92 ALA A O 1
ATOM 718 N N . GLN A 1 93 ? -5.368 12.877 21.633 1.00 82.62 93 GLN A N 1
ATOM 719 C CA . GLN A 1 93 ? -5.965 13.367 22.879 1.00 82.62 93 GLN A CA 1
ATOM 720 C C . GLN A 1 93 ? -4.908 13.657 23.951 1.00 82.62 93 GLN A C 1
ATOM 722 O O . GLN A 1 93 ? -5.000 14.659 24.664 1.00 82.62 93 GLN A O 1
ATOM 727 N N . ARG A 1 94 ? -3.878 12.811 24.053 1.00 80.75 94 ARG A N 1
ATOM 728 C CA . ARG A 1 94 ? -2.759 13.013 24.985 1.00 80.75 94 ARG A CA 1
ATOM 729 C C . ARG A 1 94 ? -1.865 14.179 24.557 1.00 80.75 94 ARG A C 1
ATOM 731 O O . ARG A 1 94 ? -1.447 14.958 25.414 1.00 80.75 94 ARG A O 1
ATOM 738 N N . SER A 1 95 ? -1.606 14.341 23.257 1.00 71.81 95 SER A N 1
ATOM 739 C CA . SER A 1 95 ? -0.769 15.426 22.723 1.00 71.81 95 SER A CA 1
ATOM 740 C C . SER A 1 95 ? -1.444 16.802 22.782 1.00 71.81 95 SER A C 1
ATOM 742 O O . SER A 1 95 ? -0.750 17.797 23.005 1.00 71.81 95 SER A O 1
ATOM 744 N N . LYS A 1 96 ? -2.786 16.874 22.718 1.00 56.34 96 LYS A N 1
ATOM 745 C CA . LYS A 1 96 ? -3.573 18.108 22.940 1.00 56.34 96 LYS A CA 1
ATOM 746 C C . LYS A 1 96 ? -3.265 18.811 24.267 1.00 56.34 96 LYS A C 1
ATOM 748 O O . LYS A 1 96 ? -3.458 20.018 24.361 1.00 56.34 96 LYS A O 1
ATOM 753 N N . LYS A 1 97 ? -2.762 18.098 25.283 1.00 54.97 97 LYS A N 1
ATOM 754 C CA . LYS A 1 97 ? -2.350 18.705 26.562 1.00 54.97 97 LYS A CA 1
ATOM 755 C C . LYS A 1 97 ? -1.002 19.431 26.506 1.00 54.97 97 LYS A C 1
ATOM 757 O O . LYS A 1 97 ? -0.668 20.100 27.478 1.00 54.97 97 LYS A O 1
ATOM 762 N N . LYS A 1 98 ? -0.216 19.292 25.429 1.00 52.91 98 LYS A N 1
ATOM 763 C CA . LYS A 1 98 ? 1.153 19.826 25.378 1.00 52.91 98 LYS A CA 1
ATOM 764 C C . LYS A 1 98 ? 1.382 20.941 24.365 1.00 52.91 98 LYS A C 1
ATOM 766 O O . LYS A 1 98 ? 2.124 21.843 24.713 1.00 52.91 98 LYS A O 1
ATOM 771 N N . PHE A 1 99 ? 0.753 20.955 23.191 1.00 47.38 99 PHE A N 1
ATOM 772 C CA . PHE A 1 99 ? 0.900 22.064 22.237 1.00 47.38 99 PHE A CA 1
ATOM 773 C C . PHE A 1 99 ? -0.336 22.158 21.331 1.00 47.38 99 PHE A C 1
ATOM 775 O O . PHE A 1 99 ? -0.746 21.176 20.713 1.00 47.38 99 PHE A O 1
ATOM 782 N N . GLY A 1 100 ? -0.952 23.339 21.268 1.00 47.00 100 GLY A N 1
ATOM 783 C CA . GLY A 1 100 ? -2.058 23.616 20.359 1.00 47.00 100 GLY A CA 1
ATOM 784 C C . GLY A 1 100 ? -1.564 23.740 18.920 1.00 47.00 100 GLY A C 1
ATOM 785 O O . GLY A 1 100 ? -1.034 24.780 18.566 1.00 47.00 100 GLY A O 1
ATOM 786 N N . LEU A 1 101 ? -1.700 22.673 18.129 1.00 48.03 101 LEU A N 1
ATOM 787 C CA . LEU A 1 101 ? -2.193 22.639 16.741 1.00 48.03 101 LEU A CA 1
ATOM 788 C C . LEU A 1 101 ? -1.901 21.260 16.109 1.00 48.03 101 LEU A C 1
ATOM 790 O O . LEU A 1 101 ? -0.793 20.746 16.193 1.00 48.03 101 LEU A O 1
ATOM 794 N N . MET A 1 102 ? -2.940 20.712 15.471 1.00 53.31 102 MET A N 1
ATOM 795 C CA . MET A 1 102 ? -2.979 19.701 14.399 1.00 53.31 102 MET A CA 1
ATOM 796 C C . MET A 1 102 ? -1.887 18.619 14.373 1.00 53.31 102 MET A C 1
ATOM 798 O O . MET A 1 102 ? -0.844 18.780 13.746 1.00 53.31 102 MET A O 1
ATOM 802 N N . HIS A 1 103 ? -2.197 17.447 14.935 1.00 50.56 103 HIS A N 1
ATOM 803 C CA . HIS A 1 103 ? -1.427 16.229 14.689 1.00 50.56 103 HIS A CA 1
ATOM 804 C C . HIS A 1 103 ? -2.319 15.203 13.974 1.00 50.56 103 HIS A C 1
ATOM 806 O O . HIS A 1 103 ? -3.311 14.743 14.533 1.00 50.56 103 HIS A O 1
ATOM 812 N N . TYR A 1 104 ? -1.979 14.965 12.705 1.00 55.28 104 TYR A N 1
ATOM 813 C CA . TYR A 1 104 ? -2.592 14.102 11.692 1.00 55.28 104 TYR A CA 1
ATOM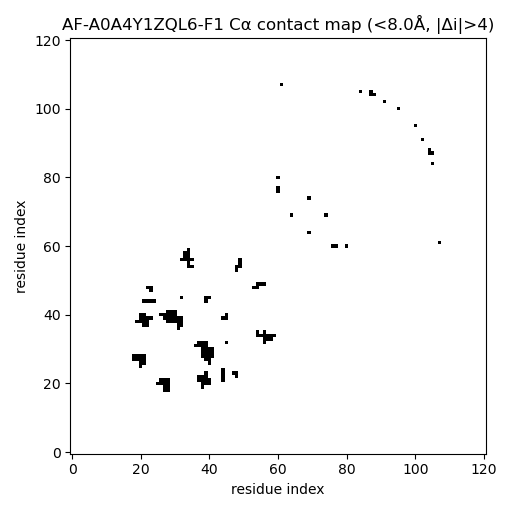 814 C C . TYR A 1 104 ? -3.564 13.029 12.212 1.00 55.28 104 TYR A C 1
ATOM 816 O O . TYR A 1 104 ? -3.156 12.005 12.759 1.00 55.28 104 TYR A O 1
ATOM 824 N N . LEU A 1 105 ? -4.858 13.236 11.943 1.00 51.16 105 LEU A N 1
ATOM 825 C CA . LEU A 1 105 ? -5.807 12.130 11.829 1.00 51.16 105 LEU A CA 1
ATOM 826 C C . LEU A 1 105 ? -5.418 11.299 10.592 1.00 51.16 105 LEU A C 1
ATOM 828 O O . LEU A 1 105 ? -5.037 11.891 9.577 1.00 51.16 105 LEU A O 1
ATOM 832 N N . PRO A 1 106 ? -5.487 9.957 10.639 1.00 54.31 106 PRO A N 1
ATOM 833 C CA . PRO A 1 106 ? -5.165 9.126 9.487 1.00 54.31 106 PRO A CA 1
ATOM 834 C C . PRO A 1 106 ? -6.030 9.529 8.285 1.00 54.31 106 PRO A C 1
ATOM 836 O O . PRO A 1 106 ? -7.253 9.599 8.395 1.00 54.31 106 PRO A O 1
ATOM 839 N N . HIS A 1 107 ? -5.397 9.760 7.130 1.00 55.97 107 HIS A N 1
ATOM 840 C CA . HIS A 1 107 ? -6.057 10.129 5.866 1.00 55.97 107 HIS A CA 1
ATOM 841 C C . HIS A 1 107 ? -7.141 9.117 5.428 1.00 55.97 107 HIS A C 1
ATOM 843 O O . HIS A 1 107 ? -7.997 9.420 4.604 1.00 55.97 107 HIS A O 1
ATOM 849 N N . GLU A 1 108 ? -7.123 7.906 5.983 1.00 49.91 108 GLU A N 1
ATOM 850 C CA . GLU A 1 108 ? -8.046 6.821 5.646 1.00 49.91 108 GLU A CA 1
ATOM 851 C C . GLU A 1 108 ? -9.472 7.017 6.189 1.00 49.91 108 GLU A C 1
ATOM 853 O O . GLU A 1 108 ? -10.397 6.412 5.663 1.00 49.91 108 GLU A O 1
ATOM 858 N N . ILE A 1 109 ? -9.692 7.911 7.163 1.00 50.31 109 ILE A N 1
ATOM 859 C CA . ILE A 1 109 ? -11.046 8.188 7.683 1.00 50.31 109 ILE A CA 1
ATOM 860 C C . ILE A 1 109 ? -11.855 9.081 6.721 1.00 50.31 109 ILE A C 1
ATOM 862 O O . ILE A 1 109 ? -13.069 8.937 6.619 1.00 50.31 109 ILE A O 1
ATOM 866 N N . PHE A 1 110 ? -11.202 9.964 5.955 1.00 44.06 110 PHE A N 1
ATOM 867 C CA . PHE A 1 110 ? -11.888 10.918 5.066 1.00 44.06 110 PHE A CA 1
ATOM 868 C C . PHE A 1 110 ? -12.453 10.303 3.773 1.00 44.06 110 PHE A C 1
ATOM 870 O O . PHE A 1 110 ? -13.110 11.006 3.013 1.00 44.06 110 PHE A O 1
ATOM 877 N N . LYS A 1 111 ? -12.206 9.014 3.495 1.00 47.28 111 LYS A N 1
ATOM 878 C CA . LYS A 1 111 ? -12.681 8.342 2.271 1.00 47.28 111 LYS A CA 1
ATOM 879 C C . LYS A 1 111 ? -13.977 7.541 2.443 1.00 47.28 111 LYS A C 1
ATOM 881 O O . LYS A 1 111 ? -14.431 6.943 1.477 1.00 47.28 111 LYS A O 1
ATOM 886 N N . MET A 1 112 ? -14.577 7.517 3.635 1.00 45.62 112 MET A N 1
ATOM 887 C CA . MET A 1 112 ? -15.806 6.743 3.879 1.00 45.62 112 MET A CA 1
ATOM 888 C C . MET A 1 112 ? -17.111 7.491 3.552 1.00 45.62 112 MET A C 1
ATOM 890 O O . MET A 1 112 ? -18.188 6.914 3.697 1.00 45.62 112 MET A O 1
ATOM 894 N N . ASP A 1 113 ? -17.043 8.724 3.044 1.00 43.75 113 ASP A N 1
ATOM 895 C CA . ASP A 1 113 ? -18.223 9.423 2.534 1.00 43.75 113 ASP A CA 1
ATOM 896 C C . ASP A 1 113 ? -18.455 9.101 1.050 1.00 43.75 113 ASP A C 1
ATOM 898 O O . ASP A 1 113 ? -17.973 9.790 0.154 1.00 43.75 113 ASP A O 1
ATOM 902 N N . GLY A 1 114 ? -19.277 8.076 0.812 1.00 48.88 114 GLY A N 1
ATOM 903 C CA . GLY A 1 114 ? -20.176 8.053 -0.341 1.00 48.88 114 GLY A CA 1
ATOM 904 C C . GLY A 1 114 ? -19.829 7.088 -1.467 1.00 48.88 114 GLY A C 1
ATOM 905 O O . GLY A 1 114 ? -19.264 7.501 -2.463 1.00 48.88 114 GLY A O 1
ATOM 906 N N . GLU A 1 115 ? -20.321 5.850 -1.359 1.00 42.47 115 GLU A N 1
ATOM 907 C CA . GLU A 1 115 ? -20.774 5.033 -2.499 1.00 42.47 115 GLU A CA 1
ATOM 908 C C . GLU A 1 115 ? -21.591 3.831 -1.986 1.00 42.47 115 GLU A C 1
ATOM 910 O O . GLU A 1 115 ? -21.227 2.670 -2.120 1.00 42.47 115 GLU A O 1
ATOM 915 N N . ASN A 1 116 ? -22.726 4.099 -1.333 1.00 43.66 116 ASN A N 1
ATOM 916 C CA . ASN A 1 116 ? -23.721 3.056 -1.074 1.00 43.66 116 ASN A CA 1
ATOM 917 C C . ASN A 1 116 ? -25.119 3.579 -1.404 1.00 43.66 116 ASN A C 1
ATOM 919 O O . ASN A 1 116 ? -25.901 4.003 -0.551 1.00 43.66 116 ASN A O 1
ATOM 923 N N . LYS A 1 117 ? -25.405 3.629 -2.706 1.00 47.28 117 LYS A N 1
ATOM 924 C CA . LYS A 1 117 ? -26.764 3.758 -3.218 1.00 47.28 117 LYS A CA 1
ATOM 925 C C . LYS A 1 117 ? -26.855 2.991 -4.531 1.00 47.28 117 LYS A C 1
ATOM 927 O O . LYS A 1 117 ? -26.232 3.389 -5.509 1.00 47.28 117 LYS A O 1
ATOM 932 N N . LYS A 1 118 ? -27.758 2.003 -4.522 1.00 42.75 118 LYS A N 1
ATOM 933 C CA . LYS A 1 118 ? -28.329 1.238 -5.646 1.00 42.75 118 LYS A CA 1
ATOM 934 C C . LYS A 1 118 ? -27.616 -0.080 -5.963 1.00 42.75 118 LYS A C 1
ATOM 936 O O . LYS A 1 118 ? -26.671 -0.096 -6.736 1.00 42.75 118 LYS A O 1
ATOM 941 N N . GLN A 1 119 ? -28.175 -1.174 -5.443 1.00 41.31 119 GLN A N 1
ATOM 942 C CA . GLN A 1 119 ? -28.730 -2.271 -6.253 1.00 41.31 119 GLN A CA 1
ATOM 943 C C . GLN A 1 119 ? -29.394 -3.298 -5.322 1.00 41.31 119 GLN A C 1
ATOM 945 O O . GLN A 1 119 ? -28.749 -4.167 -4.749 1.00 41.31 119 GLN A O 1
ATOM 950 N N . HIS A 1 120 ? -30.703 -3.144 -5.148 1.00 37.03 120 HIS A N 1
ATOM 951 C CA . HIS A 1 120 ? -31.615 -4.240 -4.848 1.00 37.03 120 HIS A CA 1
ATOM 952 C C . HIS A 1 120 ? -32.855 -3.920 -5.685 1.00 37.03 120 HIS A C 1
ATOM 954 O O . HIS A 1 120 ? -33.621 -3.023 -5.329 1.00 37.03 120 HIS A O 1
ATOM 960 N N . ASP A 1 121 ? -32.923 -4.535 -6.861 1.00 36.78 121 ASP A N 1
ATOM 961 C CA . ASP A 1 121 ? -34.155 -4.733 -7.628 1.00 36.78 121 ASP A CA 1
ATOM 962 C C . ASP A 1 121 ? -34.564 -6.191 -7.392 1.00 36.78 121 ASP A C 1
ATOM 964 O O . ASP A 1 121 ? -33.664 -7.061 -7.505 1.00 36.78 121 ASP A O 1
#

pLDDT: mean 77.46, std 21.4, range [36.78, 97.69]

Nearest PDB structures (foldseek):
  8x1c-assembly1_L  TM=7.983E-01  e=4.354E-02  Homo sapiens
  8x19-assembly1_L  TM=8.008E-01  e=1.818E-01  Homo sapiens
  2yqq-as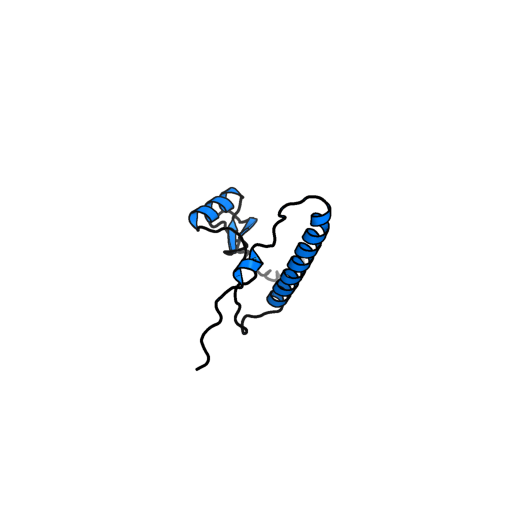sembly1_A  TM=5.766E-01  e=3.800E-02  Homo sapiens
  8x19-assembly1_J  TM=7.152E-01  e=6.188E-01  Homo sapiens

InterPro domains:
  IPR007529 Zinc finger, HIT-type [PF04438] (20-47)
  IPR007529 Zinc finger, HIT-type [PS51083] (22-55)
  IPR051639 Box C/D snoRNA [PTHR13483] (19-104)

Radius of gyration: 25.0 Å; Cα contacts (8 Å, |Δi|>4): 85; chains: 1; bounding box: 72×81×41 Å

Foldseek 3Di:
DDDDDDDDDDDDPPPPPPQQAAPPPRHRFDDAQQDPRGTHNDVVSVVVCCVVVVNPSDHQLPDDDDPVRDDVVNVVSVVVVVVVQVVQVVVVVVCCVPDDDDDDRPPNVVPPPDDDDDDDD